Protein AF-A0A9D2PKI7-F1 (afdb_monomer_lite)

InterPro domains:
  IPR045798 TrbL/VirB6 plasmid conjugal transfer like protein, Firmicutes [PF19478] (32-155)

Structure (mmCIF, N/CA/C/O backbone):
data_AF-A0A9D2PKI7-F1
#
_entry.id   AF-A0A9D2PKI7-F1
#
loop_
_atom_site.group_PDB
_atom_site.id
_atom_site.type_symbol
_atom_site.label_atom_id
_atom_site.label_alt_id
_atom_site.label_comp_id
_atom_site.label_asym_id
_atom_site.label_entity_id
_atom_site.label_seq_id
_atom_site.pdbx_PDB_ins_code
_atom_site.Cartn_x
_atom_site.Cartn_y
_atom_site.Cartn_z
_atom_site.occupancy
_atom_site.B_iso_or_equiv
_atom_site.auth_seq_id
_atom_site.auth_comp_id
_atom_site.auth_asym_id
_atom_site.auth_atom_id
_atom_site.pdbx_PDB_model_num
ATOM 1 N N . MET A 1 1 ? -26.774 -20.409 62.326 1.00 63.34 1 MET A N 1
ATOM 2 C CA . MET A 1 1 ? -26.567 -18.955 62.534 1.00 63.34 1 MET A CA 1
ATOM 3 C C . MET A 1 1 ? -25.208 -18.517 62.005 1.00 63.34 1 MET A C 1
ATOM 5 O O . MET A 1 1 ? -25.179 -17.565 61.249 1.00 63.34 1 MET A O 1
ATOM 9 N N . PHE A 1 2 ? -24.116 -19.221 62.333 1.00 70.31 2 PHE A N 1
ATOM 10 C CA . PHE A 1 2 ? -22.794 -18.934 61.760 1.00 70.31 2 PHE A CA 1
ATOM 11 C C . PHE A 1 2 ? -22.672 -19.287 60.264 1.00 70.31 2 PHE A C 1
ATOM 13 O O . PHE A 1 2 ? -22.111 -18.480 59.535 1.00 70.31 2 PHE A O 1
ATOM 20 N N . ASP A 1 3 ? -23.279 -20.382 59.782 1.00 76.75 3 ASP A N 1
ATOM 21 C CA . ASP A 1 3 ? -23.255 -20.729 58.342 1.00 76.75 3 ASP A CA 1
ATOM 22 C C . ASP A 1 3 ? -23.875 -19.649 57.447 1.00 76.75 3 ASP A C 1
ATOM 24 O O . ASP A 1 3 ? -23.249 -19.226 56.487 1.00 76.75 3 ASP A O 1
ATOM 28 N N . GLY A 1 4 ? -25.040 -19.104 57.814 1.00 82.19 4 GLY A N 1
ATOM 29 C CA . GLY A 1 4 ? -25.669 -18.023 57.040 1.00 82.19 4 GLY A CA 1
ATOM 30 C C . GLY A 1 4 ? -24.890 -16.700 57.061 1.00 82.19 4 GLY A C 1
ATOM 31 O O . GLY A 1 4 ? -25.041 -15.889 56.155 1.00 82.19 4 GLY A O 1
ATOM 32 N N . ILE A 1 5 ? -24.040 -16.471 58.073 1.00 84.00 5 ILE A N 1
ATOM 33 C CA . ILE A 1 5 ? -23.129 -15.314 58.106 1.00 84.00 5 ILE A CA 1
ATOM 34 C C . ILE A 1 5 ? -21.928 -15.564 57.186 1.00 84.00 5 ILE A C 1
ATOM 36 O O . ILE A 1 5 ? -21.531 -14.656 56.462 1.00 84.00 5 ILE A O 1
ATOM 40 N N . PHE A 1 6 ? -21.365 -16.777 57.184 1.00 87.00 6 PHE A N 1
ATOM 41 C CA . PHE A 1 6 ? -20.284 -17.139 56.264 1.00 87.00 6 PHE A CA 1
ATOM 42 C C . PHE A 1 6 ? -20.738 -17.109 54.802 1.00 87.00 6 PHE A C 1
ATOM 44 O O . PHE A 1 6 ? -20.037 -16.542 53.974 1.00 87.00 6 PHE A O 1
ATOM 51 N N . GLU A 1 7 ? -21.931 -17.618 54.509 1.00 89.69 7 GLU A N 1
ATOM 52 C CA . GLU A 1 7 ? -22.532 -17.605 53.172 1.00 89.69 7 GLU A CA 1
ATOM 53 C C . GLU A 1 7 ? -22.820 -16.171 52.689 1.00 89.69 7 GLU A C 1
ATOM 55 O O . GLU A 1 7 ? -22.497 -15.807 51.560 1.00 89.69 7 GLU A O 1
ATOM 60 N N . ALA A 1 8 ? -23.330 -15.300 53.569 1.00 86.25 8 ALA A N 1
ATOM 61 C CA . ALA A 1 8 ? -23.533 -13.886 53.248 1.00 86.25 8 ALA A CA 1
ATOM 62 C C . ALA A 1 8 ? -22.213 -13.131 52.991 1.00 86.25 8 ALA A C 1
ATOM 64 O O . ALA A 1 8 ? -22.157 -12.279 52.105 1.00 86.25 8 ALA A O 1
ATOM 65 N N . ILE A 1 9 ? -21.151 -13.435 53.746 1.00 88.75 9 ILE A N 1
ATOM 66 C CA . ILE A 1 9 ? -19.817 -12.844 53.547 1.00 88.75 9 ILE A CA 1
ATOM 67 C C . ILE A 1 9 ? -19.164 -13.374 52.264 1.00 88.75 9 ILE A C 1
ATOM 69 O O . ILE A 1 9 ? -18.524 -12.599 51.554 1.00 88.75 9 ILE A O 1
ATOM 73 N N . GLU A 1 10 ? -19.325 -14.663 51.951 1.00 90.06 10 GLU A N 1
ATOM 74 C CA . GLU A 1 10 ? -18.837 -15.254 50.703 1.00 90.06 10 GLU A CA 1
ATOM 75 C C . GLU A 1 10 ? -19.491 -14.586 49.491 1.00 90.06 10 GLU A C 1
ATOM 77 O O . GLU A 1 10 ? -18.779 -14.117 48.603 1.00 90.06 10 GLU A O 1
ATOM 82 N N . ASN A 1 11 ? -20.821 -14.464 49.490 1.00 88.25 11 ASN A N 1
ATOM 83 C CA . ASN A 1 11 ? -21.554 -13.804 48.409 1.00 88.25 11 ASN A CA 1
ATOM 84 C C . ASN A 1 11 ? -21.151 -12.330 48.274 1.00 88.25 11 ASN A C 1
ATOM 86 O O . ASN A 1 11 ? -20.831 -11.876 47.180 1.00 88.25 11 ASN A O 1
ATOM 90 N N . TRP A 1 12 ? -21.036 -11.605 49.391 1.00 90.50 12 TRP A N 1
ATOM 91 C CA . TRP A 1 12 ? -20.572 -10.216 49.370 1.00 90.50 12 TRP A CA 1
ATOM 92 C C . TRP A 1 12 ? -19.155 -10.066 48.790 1.00 90.50 12 TRP A C 1
ATOM 94 O O . TRP A 1 12 ? -18.905 -9.158 47.996 1.00 90.50 12 TRP A O 1
ATOM 104 N N . MET A 1 13 ? -18.219 -10.953 49.151 1.00 90.19 13 MET A N 1
ATOM 105 C CA . MET A 1 13 ? -16.864 -10.930 48.585 1.00 90.19 13 MET A CA 1
ATOM 106 C C . MET A 1 13 ? -16.841 -11.308 47.102 1.00 90.19 13 MET A C 1
ATOM 108 O O . MET A 1 13 ? -16.076 -10.706 46.347 1.00 90.19 13 MET A O 1
ATOM 112 N N . ARG A 1 14 ? -17.666 -12.270 46.670 1.00 89.06 14 ARG A N 1
ATOM 113 C CA . ARG A 1 14 ? -17.808 -12.638 45.253 1.00 89.06 14 ARG A CA 1
ATOM 114 C C . ARG A 1 14 ? -18.330 -11.468 44.430 1.00 89.06 14 ARG A C 1
ATOM 116 O O . ARG A 1 14 ? -17.712 -11.147 43.418 1.00 89.06 14 ARG A O 1
ATOM 123 N N . ASP A 1 15 ? -19.370 -10.783 44.892 1.00 88.62 15 ASP A N 1
ATOM 124 C CA . ASP A 1 15 ? -19.943 -9.623 44.201 1.00 88.62 15 ASP A CA 1
ATOM 125 C C . ASP A 1 15 ? -18.949 -8.461 44.121 1.00 88.62 15 ASP A C 1
ATOM 127 O O . ASP A 1 15 ? -18.794 -7.831 43.074 1.00 88.62 15 ASP A O 1
ATOM 131 N N . LEU A 1 16 ? -18.217 -8.199 45.211 1.00 90.38 16 LEU A N 1
ATOM 132 C CA . LEU A 1 16 ? -17.194 -7.156 45.253 1.00 90.38 16 LEU A CA 1
ATOM 133 C C . LEU A 1 16 ? -16.058 -7.443 44.257 1.00 90.38 16 LEU A C 1
ATOM 135 O O . LEU A 1 16 ? -15.679 -6.568 43.477 1.00 90.38 16 LEU A O 1
ATOM 139 N N . LEU A 1 17 ? -15.501 -8.657 44.284 1.00 90.25 17 LEU A N 1
ATOM 140 C CA . LEU A 1 17 ? -14.395 -9.048 43.406 1.00 90.25 17 LEU A CA 1
ATOM 141 C C . LEU A 1 17 ? -14.843 -9.107 41.944 1.00 90.25 17 LEU A C 1
ATOM 143 O O . LEU A 1 17 ? -14.131 -8.602 41.078 1.00 90.25 17 LEU A O 1
ATOM 147 N N . THR A 1 18 ? -16.035 -9.639 41.677 1.00 86.25 18 THR A N 1
ATOM 148 C CA . THR A 1 18 ? -16.631 -9.684 40.336 1.00 86.25 18 THR A CA 1
ATOM 149 C C . THR A 1 18 ? -16.880 -8.279 39.808 1.00 86.25 18 THR A C 1
ATOM 151 O O . THR A 1 18 ? -16.433 -7.951 38.714 1.00 86.25 18 THR A O 1
ATOM 154 N N . GLY A 1 19 ? -17.481 -7.395 40.607 1.00 87.44 19 GLY A N 1
ATOM 155 C CA . GLY A 1 19 ? -17.698 -5.999 40.229 1.00 87.44 19 GLY A CA 1
ATOM 156 C C . GLY A 1 19 ? -16.395 -5.255 39.923 1.00 87.44 19 GLY A C 1
ATOM 157 O O . GLY A 1 19 ? -16.311 -4.539 38.921 1.00 87.44 19 GLY A O 1
ATOM 158 N N . MET A 1 20 ? -15.349 -5.457 40.735 1.00 87.44 20 MET A N 1
ATOM 159 C CA . MET A 1 20 ? -14.033 -4.853 40.496 1.00 87.44 20 MET A CA 1
ATOM 160 C C . MET A 1 20 ? -13.360 -5.394 39.228 1.00 87.44 20 MET A C 1
ATOM 162 O O . MET A 1 20 ? -12.843 -4.605 38.435 1.00 87.44 20 MET A O 1
ATOM 166 N N . VAL A 1 21 ? -13.374 -6.714 39.015 1.00 85.50 21 VAL A N 1
ATOM 167 C CA . VAL A 1 21 ? -12.771 -7.355 37.836 1.00 85.50 21 VAL A CA 1
ATOM 168 C C . VAL A 1 21 ? -13.514 -6.951 36.564 1.00 85.50 21 VAL A C 1
ATOM 170 O O . VAL A 1 21 ? -12.882 -6.490 35.615 1.00 85.50 21 VAL A O 1
ATOM 173 N N . THR A 1 22 ? -14.845 -7.023 36.559 1.00 84.62 22 THR A N 1
ATOM 174 C CA . THR A 1 22 ? -15.678 -6.641 35.412 1.00 84.62 22 THR A CA 1
ATOM 175 C C . THR A 1 22 ? -15.499 -5.170 35.059 1.00 84.62 22 THR A C 1
ATOM 177 O O . THR A 1 22 ? -15.316 -4.841 33.888 1.00 84.62 22 THR A O 1
ATOM 180 N N . SER A 1 23 ? -15.482 -4.271 36.049 1.00 86.94 23 SER A N 1
ATOM 181 C CA . SER A 1 23 ? -15.256 -2.840 35.811 1.00 86.94 23 SER A CA 1
ATOM 182 C C . SER A 1 23 ? -13.871 -2.568 35.214 1.00 86.94 23 SER A C 1
ATOM 184 O O . SER A 1 23 ? -13.750 -1.818 34.240 1.00 86.94 23 SER A O 1
ATOM 186 N N . ASN A 1 24 ? -12.827 -3.208 35.750 1.00 87.00 24 ASN A N 1
ATOM 187 C CA . ASN A 1 24 ? -11.464 -3.031 35.262 1.00 87.00 24 ASN A CA 1
ATOM 188 C C . ASN A 1 24 ? -11.299 -3.568 33.831 1.00 87.00 24 ASN A C 1
ATOM 190 O O . ASN A 1 24 ? -10.824 -2.839 32.959 1.00 87.00 24 ASN A O 1
ATOM 194 N N . LEU A 1 25 ? -11.773 -4.791 33.568 1.00 85.94 25 LEU A N 1
ATOM 195 C CA . LEU A 1 25 ? -11.721 -5.413 32.244 1.00 85.94 25 LEU A CA 1
ATOM 196 C C . LEU A 1 25 ? -12.533 -4.622 31.218 1.00 85.94 25 LEU A C 1
ATOM 198 O O . LEU A 1 25 ? -12.017 -4.330 30.145 1.00 85.94 25 LEU A O 1
ATOM 202 N N . THR A 1 26 ? -13.752 -4.197 31.558 1.00 83.62 26 THR A N 1
ATOM 203 C CA . THR A 1 26 ? -14.585 -3.378 30.662 1.00 83.62 26 THR A CA 1
ATOM 204 C C . THR A 1 26 ? -13.869 -2.086 30.282 1.00 83.62 26 THR A C 1
ATOM 206 O O . THR A 1 26 ? -13.807 -1.733 29.105 1.00 83.62 26 THR A O 1
ATOM 209 N N . THR A 1 27 ? -13.266 -1.406 31.261 1.00 86.75 27 THR A N 1
ATOM 210 C CA . THR A 1 27 ? -12.535 -0.155 31.019 1.00 86.75 27 THR A CA 1
ATOM 211 C C . THR A 1 27 ? -11.306 -0.385 30.139 1.00 86.75 27 THR A C 1
ATOM 213 O O . THR A 1 27 ? -11.095 0.358 29.183 1.00 86.75 27 THR A O 1
ATOM 216 N N . MET A 1 28 ? -10.514 -1.429 30.413 1.00 87.00 28 MET A N 1
ATOM 217 C CA . MET A 1 28 ? -9.326 -1.755 29.617 1.00 87.00 28 MET A CA 1
ATOM 218 C C . MET A 1 28 ? -9.677 -2.128 28.177 1.00 87.00 28 MET A C 1
ATOM 220 O O . MET A 1 28 ? -9.063 -1.613 27.249 1.00 87.00 28 MET A O 1
ATOM 224 N N . PHE A 1 29 ? -10.662 -3.001 27.974 1.00 84.19 29 PHE A N 1
ATOM 225 C CA . PHE A 1 29 ? -11.083 -3.404 26.633 1.00 84.19 29 PHE A CA 1
ATOM 226 C C . PHE A 1 29 ? -11.719 -2.249 25.859 1.00 84.19 29 PHE A C 1
ATOM 228 O O . PHE A 1 29 ? -11.475 -2.142 24.663 1.00 84.19 29 PHE A O 1
ATOM 235 N N . THR A 1 30 ? -12.466 -1.357 26.518 1.00 84.81 30 THR A N 1
ATOM 236 C CA . THR A 1 30 ? -13.001 -0.151 25.866 1.00 84.81 30 THR A CA 1
ATOM 237 C C . THR A 1 30 ? -11.865 0.768 25.407 1.00 84.81 30 THR A C 1
ATOM 239 O O . THR A 1 30 ? -11.819 1.133 24.237 1.00 84.81 30 THR A O 1
ATOM 242 N N . ASP A 1 31 ? -10.889 1.066 26.275 1.00 87.75 31 ASP A N 1
ATOM 243 C CA . ASP A 1 31 ? -9.721 1.893 25.918 1.00 87.75 31 ASP A CA 1
ATOM 244 C C . ASP A 1 31 ? -8.872 1.254 24.804 1.00 87.75 31 ASP A C 1
ATOM 246 O O . ASP A 1 31 ? -8.435 1.932 23.871 1.00 87.75 31 ASP A O 1
ATOM 250 N N . VAL A 1 32 ? -8.659 -0.065 24.855 1.00 85.69 32 VAL A N 1
ATOM 251 C CA . VAL A 1 32 ? -7.954 -0.804 23.797 1.00 85.69 32 VAL A CA 1
ATOM 252 C C . VAL A 1 32 ? -8.737 -0.762 22.487 1.00 85.69 32 VAL A C 1
ATOM 254 O O . VAL A 1 32 ? -8.125 -0.555 21.438 1.00 85.69 32 VAL A O 1
ATOM 257 N N . ASN A 1 33 ? -10.061 -0.922 22.520 1.00 84.31 33 ASN A N 1
ATOM 258 C CA . ASN A 1 33 ? -10.905 -0.870 21.331 1.00 84.31 33 ASN A CA 1
ATOM 259 C C . ASN A 1 33 ? -10.881 0.525 20.693 1.00 84.31 33 ASN A C 1
ATOM 261 O O . ASN A 1 33 ? -10.646 0.643 19.492 1.00 84.31 33 ASN A O 1
ATOM 265 N N . ASP A 1 34 ? -11.002 1.580 21.499 1.00 86.25 34 ASP A N 1
ATOM 266 C CA . ASP A 1 34 ? -10.944 2.967 21.033 1.00 86.25 34 ASP A CA 1
ATOM 267 C C . ASP A 1 34 ? -9.586 3.292 20.402 1.00 86.25 34 ASP A C 1
ATOM 269 O O . ASP A 1 34 ? -9.512 3.833 19.294 1.00 86.25 34 ASP A O 1
ATOM 273 N N . LYS A 1 35 ? -8.487 2.912 21.067 1.00 88.81 35 LYS A N 1
ATOM 274 C CA . LYS A 1 35 ? -7.131 3.089 20.526 1.00 88.81 35 LYS A CA 1
ATOM 275 C C . LYS A 1 35 ? -6.919 2.280 19.254 1.00 88.81 35 LYS A C 1
ATOM 277 O O . LYS A 1 35 ? -6.332 2.792 18.304 1.00 88.81 35 LYS A O 1
ATOM 282 N N . THR A 1 36 ? -7.412 1.046 19.201 1.00 87.00 36 THR A N 1
ATOM 283 C CA . THR A 1 36 ? -7.305 0.194 18.010 1.00 87.00 36 THR A CA 1
ATOM 284 C C . THR A 1 36 ? -8.115 0.774 16.850 1.00 87.00 36 THR A C 1
ATOM 286 O O . THR A 1 36 ? -7.614 0.810 15.729 1.00 87.00 36 THR A O 1
ATOM 289 N N . GLY A 1 37 ? -9.306 1.324 17.104 1.00 85.25 37 GLY A N 1
ATOM 290 C CA . GLY A 1 37 ? -10.104 2.041 16.106 1.00 85.25 37 GLY A CA 1
ATOM 291 C C . GLY A 1 37 ? -9.402 3.296 15.577 1.00 85.25 37 GLY A C 1
ATOM 292 O O . GLY A 1 37 ? -9.368 3.532 14.368 1.00 85.25 37 GLY A O 1
ATOM 293 N N . GLN A 1 38 ? -8.758 4.071 16.454 1.00 87.38 38 GLN A N 1
ATOM 294 C CA . GLN A 1 38 ? -7.942 5.220 16.043 1.00 87.38 38 GLN A CA 1
ATOM 295 C C . GLN A 1 38 ? -6.731 4.800 15.199 1.00 87.38 38 GLN A C 1
ATOM 297 O O . GLN A 1 38 ? -6.449 5.430 14.181 1.00 87.38 38 GLN A O 1
ATOM 302 N N . ILE A 1 39 ? -6.033 3.726 15.582 1.00 84.81 39 ILE A N 1
ATOM 303 C CA . ILE A 1 39 ? -4.903 3.184 14.816 1.00 84.81 39 ILE A CA 1
ATOM 304 C C . ILE A 1 39 ? -5.379 2.672 13.455 1.00 84.81 39 ILE A C 1
ATOM 306 O O . ILE A 1 39 ? -4.757 2.993 12.447 1.00 84.81 39 ILE A O 1
ATOM 310 N N . ALA A 1 40 ? -6.494 1.941 13.392 1.00 84.75 40 ALA A N 1
ATOM 311 C CA . ALA A 1 40 ? -7.082 1.486 12.134 1.00 84.75 40 ALA A CA 1
ATOM 312 C C . ALA A 1 40 ? -7.421 2.672 11.213 1.00 84.75 40 ALA A C 1
ATOM 314 O O . ALA A 1 40 ? -7.121 2.629 10.023 1.00 84.75 40 ALA A O 1
ATOM 315 N N . SER A 1 41 ? -7.947 3.767 11.772 1.00 84.56 41 SER A N 1
ATOM 316 C CA . SER A 1 41 ? -8.202 5.009 11.033 1.00 84.56 41 SER A CA 1
ATOM 317 C C . SER A 1 41 ? -6.919 5.661 10.505 1.00 84.56 41 SER A C 1
ATOM 319 O O . SER A 1 41 ? -6.889 6.112 9.364 1.00 84.56 41 SER A O 1
ATOM 321 N N . GLN A 1 42 ? -5.836 5.682 11.289 1.00 85.31 42 GLN A N 1
ATOM 322 C CA . GLN A 1 42 ? -4.552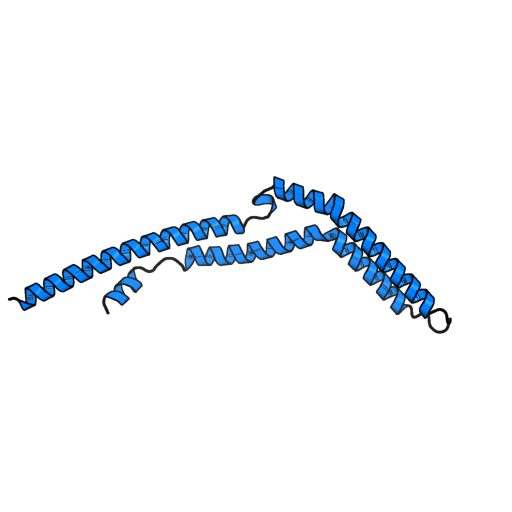 6.252 10.860 1.00 85.31 42 GLN A CA 1
ATOM 323 C C . GLN A 1 42 ? -3.833 5.382 9.818 1.00 85.31 42 GLN A C 1
ATOM 325 O O . GLN A 1 42 ? -3.323 5.904 8.830 1.00 85.31 42 GLN A O 1
ATOM 330 N N . VAL A 1 43 ? -3.798 4.063 10.019 1.00 85.75 43 VAL A N 1
ATOM 331 C CA . VAL A 1 43 ? -3.144 3.097 9.116 1.00 85.75 43 VAL A CA 1
ATOM 332 C C . VAL A 1 43 ? -3.958 2.892 7.833 1.00 85.75 43 VAL A C 1
ATOM 334 O O . VAL A 1 43 ? -3.395 2.569 6.791 1.00 85.75 43 VAL A O 1
ATOM 337 N N . GLY A 1 44 ? -5.270 3.132 7.879 1.00 83.88 44 GLY A N 1
ATOM 338 C CA . GLY A 1 44 ? -6.158 3.106 6.718 1.00 83.88 44 GLY A CA 1
ATOM 339 C C . GLY A 1 44 ? -6.034 4.325 5.799 1.00 83.88 44 GLY A C 1
ATOM 340 O O . GLY A 1 44 ? -6.722 4.378 4.783 1.00 83.88 44 GLY A O 1
ATOM 341 N N . GLN A 1 45 ? -5.187 5.312 6.107 1.00 87.50 45 GLN A N 1
ATOM 342 C CA . GLN A 1 45 ? -4.952 6.467 5.235 1.00 87.50 45 GLN A CA 1
ATOM 343 C C . GLN A 1 45 ? -3.942 6.148 4.130 1.00 87.50 45 GLN A C 1
ATOM 345 O O . GLN A 1 45 ? -3.034 5.335 4.298 1.00 87.50 45 GLN A O 1
ATOM 350 N N . THR A 1 46 ? -4.066 6.829 2.987 1.00 89.00 46 THR A N 1
ATOM 351 C CA . THR A 1 46 ? -3.041 6.746 1.941 1.00 89.00 46 THR A CA 1
ATOM 352 C C . THR A 1 46 ? -1.758 7.412 2.446 1.00 89.00 46 THR A C 1
ATOM 354 O O . THR A 1 46 ? -1.835 8.341 3.254 1.00 89.00 46 THR A O 1
ATOM 357 N N . PRO A 1 47 ? -0.571 7.041 1.937 1.00 84.56 47 PRO A N 1
ATOM 358 C CA . PRO A 1 47 ? 0.681 7.724 2.276 1.00 84.56 47 PRO A CA 1
ATOM 359 C C . PRO A 1 47 ? 0.622 9.255 2.134 1.00 84.56 47 PRO A C 1
ATOM 361 O O . PRO A 1 47 ? 1.185 9.977 2.956 1.00 84.56 47 PRO A O 1
ATOM 364 N N . GLN A 1 48 ? -0.100 9.758 1.124 1.00 88.75 48 GLN A N 1
ATOM 365 C CA . GLN A 1 48 ? -0.334 11.191 0.932 1.00 88.75 48 GLN A CA 1
ATOM 366 C C . GLN A 1 48 ? -1.269 11.783 1.999 1.00 88.75 48 GLN A C 1
ATOM 368 O O . GLN A 1 48 ? -1.026 12.898 2.458 1.00 88.75 48 GLN A O 1
ATOM 373 N N . GLY A 1 49 ? -2.320 11.053 2.389 1.00 86.69 49 GLY A N 1
ATOM 374 C CA . GLY A 1 49 ? -3.248 11.460 3.447 1.00 86.69 49 GLY A CA 1
ATOM 375 C C . GLY A 1 49 ? -2.604 11.467 4.835 1.00 86.69 49 GLY A C 1
ATOM 376 O O . GLY A 1 49 ? -2.864 12.377 5.615 1.00 86.69 49 GLY A O 1
ATOM 377 N N . TRP A 1 50 ? -1.710 10.511 5.101 1.00 88.69 50 TRP A N 1
ATOM 378 C CA . TRP A 1 50 ? -0.971 10.405 6.358 1.00 88.69 50 TRP A CA 1
ATOM 379 C C . TRP A 1 50 ? 0.073 11.519 6.515 1.00 88.69 50 TRP A C 1
ATOM 381 O O . TRP A 1 50 ? 0.134 12.182 7.551 1.00 88.69 50 TRP A O 1
ATOM 391 N N . ASN A 1 51 ? 0.905 11.753 5.489 1.00 90.62 51 ASN A N 1
ATOM 392 C CA . ASN A 1 51 ? 1.869 12.854 5.497 1.00 90.62 51 ASN A CA 1
ATOM 393 C C . ASN A 1 51 ? 2.269 13.292 4.079 1.00 90.62 51 ASN A C 1
ATOM 395 O O . ASN A 1 51 ? 3.179 12.732 3.461 1.00 90.62 51 ASN A O 1
ATOM 399 N N . GLY A 1 52 ? 1.645 14.366 3.592 1.00 91.94 52 GLY A N 1
ATOM 400 C CA . GLY A 1 52 ? 1.910 14.906 2.256 1.00 91.94 52 GLY A CA 1
ATOM 401 C C . GLY A 1 52 ? 3.353 15.380 2.030 1.00 91.94 52 GLY A C 1
ATOM 402 O O . GLY A 1 52 ? 3.865 15.262 0.915 1.00 91.94 52 GLY A O 1
ATOM 403 N N . SER A 1 53 ? 4.040 15.868 3.067 1.00 93.38 53 SER A N 1
ATOM 404 C CA . SER A 1 53 ? 5.425 16.352 2.960 1.00 93.38 53 SER A CA 1
ATOM 405 C C . SER A 1 53 ? 6.416 15.204 2.775 1.00 93.38 53 SER 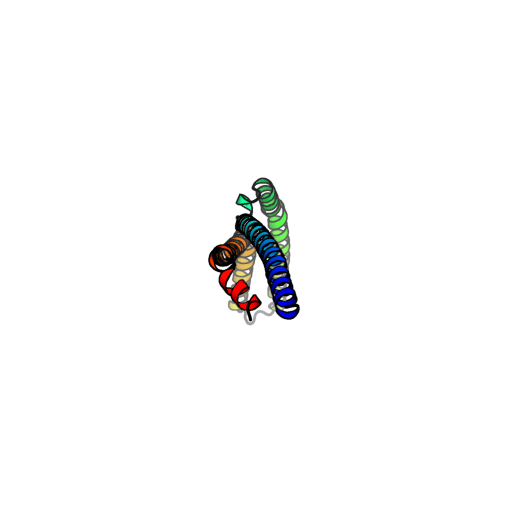A C 1
ATOM 407 O O . SER A 1 53 ? 7.264 15.253 1.884 1.00 93.38 53 SER A O 1
ATOM 409 N N . ILE A 1 54 ? 6.287 14.145 3.577 1.00 90.94 54 ILE A N 1
ATOM 410 C CA . ILE A 1 54 ? 7.108 12.934 3.450 1.00 90.94 54 ILE A CA 1
ATOM 411 C C . ILE A 1 54 ? 6.790 12.211 2.143 1.00 90.94 54 ILE A C 1
ATOM 413 O O . ILE A 1 54 ? 7.706 11.795 1.436 1.00 90.94 54 ILE A O 1
ATOM 417 N N . PHE A 1 55 ? 5.512 12.127 1.774 1.00 93.31 55 PHE A N 1
ATOM 418 C CA . PHE A 1 55 ? 5.099 11.568 0.493 1.00 93.31 55 PHE A CA 1
ATOM 419 C C . PHE A 1 55 ? 5.761 12.291 -0.684 1.00 93.31 55 PHE A C 1
ATOM 421 O O . PHE A 1 55 ? 6.380 11.656 -1.536 1.00 93.31 55 PHE A O 1
ATOM 428 N N . SER A 1 56 ? 5.702 13.624 -0.690 1.00 93.19 56 SER A N 1
ATOM 429 C CA . SER A 1 56 ? 6.321 14.443 -1.735 1.00 93.19 56 SER A CA 1
ATOM 430 C C . SER A 1 56 ? 7.841 14.278 -1.758 1.00 93.19 56 SER A C 1
ATOM 432 O O . SER A 1 56 ? 8.434 14.229 -2.833 1.00 93.19 56 SER A O 1
ATOM 434 N N . LEU A 1 57 ? 8.494 14.155 -0.597 1.00 94.56 57 LEU A N 1
ATOM 435 C CA . LEU A 1 57 ? 9.928 13.868 -0.521 1.00 94.56 57 LEU A CA 1
ATOM 436 C C . LEU A 1 57 ? 10.263 12.525 -1.187 1.00 94.56 57 LEU A C 1
ATOM 438 O O . LEU A 1 57 ? 11.147 12.467 -2.041 1.00 94.56 57 LEU A O 1
ATOM 442 N N . ILE A 1 58 ? 9.540 11.460 -0.834 1.00 92.56 58 ILE A N 1
ATOM 443 C CA . ILE A 1 58 ? 9.751 10.115 -1.388 1.00 92.56 58 ILE A CA 1
ATOM 444 C C . ILE A 1 58 ? 9.475 10.103 -2.893 1.00 92.56 58 ILE A C 1
ATOM 446 O O . ILE A 1 58 ? 10.267 9.551 -3.656 1.00 92.56 58 ILE A O 1
ATOM 450 N N . GLN A 1 59 ? 8.393 10.743 -3.339 1.00 92.81 59 GLN A N 1
ATOM 451 C CA . GLN A 1 59 ? 8.052 10.839 -4.756 1.00 92.81 59 GLN A CA 1
ATOM 452 C C . GLN A 1 59 ? 9.141 11.573 -5.546 1.00 92.81 59 GLN A C 1
ATOM 454 O O . GLN A 1 59 ? 9.562 11.109 -6.606 1.00 92.81 59 GLN A O 1
ATOM 459 N N . ASN A 1 60 ? 9.650 12.687 -5.015 1.00 93.38 60 ASN A N 1
ATOM 460 C CA . ASN A 1 60 ? 10.728 13.439 -5.651 1.00 93.38 60 ASN A CA 1
ATOM 461 C C . ASN A 1 60 ? 12.025 12.632 -5.733 1.00 93.38 60 ASN A C 1
ATOM 463 O O . ASN A 1 60 ? 12.664 12.628 -6.786 1.00 93.38 60 ASN A O 1
ATOM 467 N N . LEU A 1 61 ? 12.401 11.917 -4.669 1.00 94.00 61 LEU A N 1
ATOM 468 C CA . LEU A 1 61 ? 13.558 11.018 -4.682 1.00 94.00 61 LEU A CA 1
ATOM 469 C C . LEU A 1 61 ? 13.380 9.881 -5.694 1.00 94.00 61 LEU A C 1
ATOM 471 O O . LEU A 1 61 ? 14.304 9.577 -6.451 1.00 94.00 61 LEU A O 1
ATOM 475 N N . SER A 1 62 ? 12.187 9.284 -5.747 1.00 93.06 62 SER A N 1
ATOM 476 C CA . SER A 1 62 ? 11.858 8.233 -6.709 1.00 93.06 62 SER A CA 1
ATOM 477 C C . SER A 1 62 ? 12.037 8.729 -8.148 1.00 93.06 62 SER A C 1
ATOM 479 O O . SER A 1 62 ? 12.793 8.133 -8.916 1.00 93.06 62 SER A O 1
ATOM 481 N N . ASN A 1 63 ? 11.440 9.875 -8.481 1.00 92.00 63 ASN A N 1
ATOM 482 C CA . ASN A 1 63 ? 11.466 10.430 -9.834 1.00 92.00 63 ASN A CA 1
ATOM 483 C C . ASN A 1 63 ? 12.835 10.984 -10.242 1.00 92.00 63 ASN A C 1
ATOM 485 O O . ASN A 1 63 ? 13.240 10.836 -11.392 1.00 92.00 63 ASN A O 1
ATOM 489 N N . SER A 1 64 ? 13.546 11.625 -9.315 1.00 92.94 64 SER A N 1
ATOM 490 C CA . SER A 1 64 ? 14.764 12.379 -9.641 1.00 92.94 64 SER A CA 1
ATOM 491 C C . SER A 1 64 ? 16.040 11.554 -9.510 1.00 92.94 64 SER A C 1
ATOM 493 O O . SER A 1 64 ? 17.050 11.903 -10.113 1.00 92.94 64 SER A O 1
ATOM 495 N N . VAL A 1 65 ? 16.022 10.481 -8.714 1.00 92.75 65 VAL A N 1
ATOM 496 C CA . VAL A 1 65 ? 17.224 9.691 -8.408 1.00 92.75 65 VAL A CA 1
ATOM 497 C C . VAL A 1 65 ? 17.028 8.226 -8.769 1.00 92.75 65 VAL A C 1
ATOM 499 O O . VAL A 1 65 ? 17.818 7.671 -9.531 1.00 92.75 65 VAL A O 1
ATOM 502 N N . ILE A 1 66 ? 15.965 7.594 -8.268 1.00 91.75 66 ILE A N 1
ATOM 503 C CA . ILE A 1 66 ? 15.790 6.142 -8.406 1.00 91.75 66 ILE A CA 1
ATOM 504 C C . ILE A 1 66 ? 15.495 5.739 -9.854 1.00 91.75 66 ILE A C 1
ATOM 506 O O . ILE A 1 66 ? 16.164 4.848 -10.378 1.00 91.75 66 ILE A O 1
ATOM 510 N N . ILE A 1 67 ? 14.547 6.406 -10.522 1.00 93.62 67 ILE A N 1
ATOM 511 C CA . ILE A 1 67 ? 14.197 6.106 -11.920 1.00 93.62 67 ILE A CA 1
ATOM 512 C C . ILE A 1 67 ? 15.407 6.293 -12.860 1.00 93.62 67 ILE A C 1
ATOM 514 O O . ILE A 1 67 ? 15.696 5.367 -13.622 1.00 93.62 67 ILE A O 1
ATOM 518 N N . PRO A 1 68 ? 16.169 7.407 -12.805 1.00 93.31 68 PRO A N 1
ATOM 519 C CA . PRO A 1 68 ? 17.367 7.570 -13.632 1.00 93.31 68 PRO A CA 1
ATOM 520 C C . PRO A 1 68 ? 18.435 6.495 -13.403 1.00 93.31 68 PRO A C 1
ATOM 522 O O . PRO A 1 68 ? 18.979 5.957 -14.368 1.00 93.31 68 PRO A O 1
ATOM 525 N N . ILE A 1 69 ? 18.719 6.137 -12.146 1.00 93.69 69 ILE A N 1
ATOM 526 C CA . ILE A 1 69 ? 19.705 5.093 -11.828 1.00 93.69 69 ILE A CA 1
ATOM 527 C C . ILE A 1 69 ? 19.249 3.735 -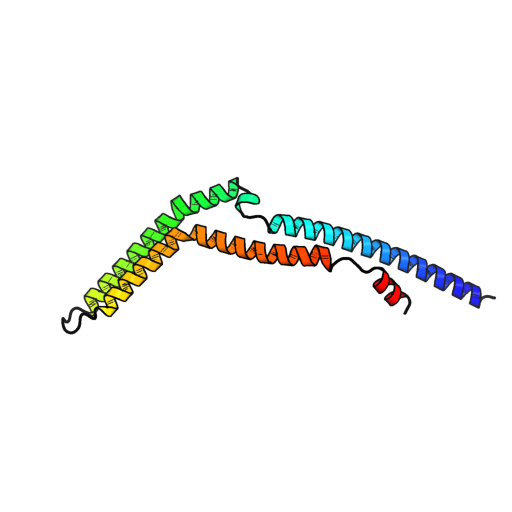12.370 1.00 93.69 69 ILE A C 1
ATOM 529 O O . ILE A 1 69 ? 20.032 3.035 -13.015 1.00 93.69 69 ILE A O 1
ATOM 533 N N . ALA A 1 70 ? 17.979 3.381 -12.169 1.00 93.12 70 ALA A N 1
ATOM 534 C CA . ALA A 1 70 ? 17.411 2.151 -12.706 1.00 93.12 70 ALA A CA 1
ATOM 535 C C . ALA A 1 70 ? 17.464 2.124 -14.244 1.00 93.12 70 ALA A C 1
ATOM 537 O O . ALA A 1 70 ? 17.841 1.107 -14.824 1.00 93.12 70 ALA A O 1
ATOM 538 N N . GLY A 1 71 ? 17.176 3.250 -14.906 1.00 93.00 71 GLY A N 1
ATOM 539 C CA . GLY A 1 71 ? 17.291 3.390 -16.359 1.00 93.00 71 GLY A CA 1
ATOM 540 C C . GLY A 1 71 ? 18.712 3.147 -16.879 1.00 93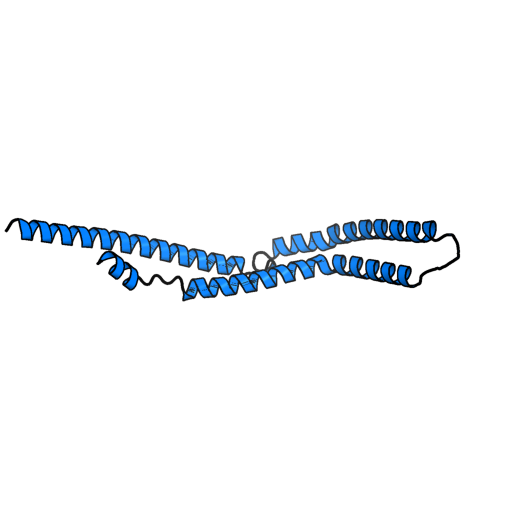.00 71 GLY A C 1
ATOM 541 O O . GLY A 1 71 ? 18.890 2.445 -17.879 1.00 93.00 71 GLY A O 1
ATOM 542 N N . MET A 1 72 ? 19.734 3.651 -16.178 1.00 93.62 72 MET A N 1
ATOM 543 C CA . MET A 1 72 ? 21.135 3.381 -16.525 1.00 93.62 72 MET A CA 1
ATOM 544 C C . MET A 1 72 ? 21.465 1.891 -16.410 1.00 93.62 72 MET A C 1
ATOM 546 O O . MET A 1 72 ? 21.987 1.306 -17.357 1.00 93.62 72 MET A O 1
ATOM 550 N N . ILE A 1 73 ? 21.118 1.258 -15.286 1.00 93.69 73 ILE A N 1
ATOM 551 C CA . ILE A 1 73 ? 21.385 -0.171 -15.054 1.00 93.69 73 ILE A CA 1
ATOM 552 C C . ILE A 1 73 ? 20.689 -1.032 -16.112 1.00 93.69 73 ILE A C 1
ATOM 554 O O . ILE A 1 73 ? 21.311 -1.919 -16.695 1.00 93.69 73 ILE A O 1
ATOM 558 N N . ILE A 1 74 ? 19.420 -0.743 -16.405 1.00 94.38 74 ILE A N 1
ATOM 559 C CA . ILE A 1 74 ? 18.642 -1.442 -17.432 1.00 94.38 74 ILE A CA 1
ATOM 560 C C . ILE A 1 74 ? 19.319 -1.326 -18.796 1.00 94.38 74 ILE A C 1
ATOM 562 O O . ILE A 1 74 ? 19.479 -2.331 -19.483 1.00 94.38 74 ILE A O 1
ATOM 566 N N . THR A 1 75 ? 19.788 -0.132 -19.159 1.00 92.38 75 THR A N 1
ATOM 567 C CA . THR A 1 75 ? 20.514 0.081 -20.417 1.00 92.38 75 THR A CA 1
ATOM 568 C C . THR A 1 75 ? 21.768 -0.795 -20.493 1.00 92.38 75 THR A C 1
ATOM 570 O O . THR A 1 75 ? 21.991 -1.451 -21.508 1.00 92.38 75 THR A O 1
ATOM 573 N N . PHE A 1 76 ? 22.557 -0.879 -19.416 1.00 93.44 76 PHE A N 1
ATOM 574 C CA . PHE A 1 76 ? 23.734 -1.755 -19.366 1.00 93.44 76 PHE A CA 1
ATOM 575 C C . PHE A 1 76 ? 23.379 -3.235 -19.543 1.00 93.44 76 PHE A C 1
ATOM 577 O O . PHE A 1 76 ? 24.015 -3.925 -20.342 1.00 93.44 76 PHE A O 1
ATOM 584 N N . VAL A 1 77 ? 22.356 -3.719 -18.833 1.00 92.25 77 VAL A N 1
ATOM 585 C CA . VAL A 1 77 ? 21.915 -5.122 -18.907 1.00 92.25 77 VAL A CA 1
ATOM 586 C C . VAL A 1 77 ? 21.419 -5.471 -20.312 1.00 92.25 77 VAL A C 1
ATOM 588 O O . VAL A 1 77 ? 21.784 -6.513 -20.852 1.00 92.25 77 VAL A O 1
ATOM 591 N N . LEU A 1 78 ? 20.635 -4.586 -20.929 1.00 92.06 78 LEU A N 1
ATOM 592 C CA . LEU A 1 78 ? 20.072 -4.801 -22.263 1.00 92.06 78 LEU A CA 1
ATOM 593 C C . LEU A 1 78 ? 21.151 -4.777 -23.352 1.00 92.06 78 LEU A C 1
ATOM 595 O O . LEU A 1 78 ? 21.157 -5.641 -24.225 1.00 92.06 78 LEU A O 1
ATOM 599 N N . CYS A 1 79 ? 22.119 -3.859 -23.265 1.00 91.56 79 CYS A N 1
ATOM 600 C CA . CYS A 1 79 ? 23.267 -3.835 -24.174 1.00 91.56 79 CYS A CA 1
ATOM 601 C C . CYS A 1 79 ? 24.126 -5.104 -24.057 1.00 91.56 79 CYS A C 1
ATOM 603 O O . CYS A 1 79 ? 24.545 -5.654 -25.075 1.00 91.56 79 CYS A O 1
ATOM 605 N N . TYR A 1 80 ? 24.366 -5.592 -22.836 1.00 91.19 80 TYR A N 1
ATOM 606 C CA . TYR A 1 80 ? 25.090 -6.847 -22.618 1.00 91.19 80 TYR A CA 1
ATOM 607 C C . TYR A 1 80 ? 24.362 -8.048 -23.241 1.00 91.19 80 TYR A C 1
ATOM 609 O O . TYR A 1 80 ? 24.979 -8.870 -23.924 1.00 91.19 80 TYR A O 1
ATOM 617 N N . GLU A 1 81 ? 23.046 -8.134 -23.050 1.00 86.75 81 GLU A N 1
ATOM 618 C CA . GLU A 1 81 ? 22.221 -9.210 -23.602 1.00 86.75 81 GLU A CA 1
ATOM 619 C C . GLU A 1 81 ? 22.167 -9.161 -25.136 1.00 86.75 81 GLU A C 1
ATOM 621 O O . GLU A 1 81 ? 22.290 -10.198 -25.788 1.00 86.75 81 GLU A O 1
ATOM 626 N N . LEU A 1 82 ? 22.073 -7.962 -25.723 1.00 86.69 82 LEU A N 1
ATOM 627 C CA . LEU A 1 82 ? 22.090 -7.770 -27.173 1.00 86.69 82 LEU A CA 1
ATOM 628 C C . LEU A 1 82 ? 23.426 -8.206 -27.791 1.00 86.69 82 LEU A C 1
ATOM 630 O O . LEU A 1 82 ? 23.435 -8.935 -28.781 1.00 86.69 82 LEU A O 1
ATOM 634 N N . ILE A 1 83 ? 24.556 -7.788 -27.211 1.00 87.25 83 ILE A N 1
ATOM 635 C CA . ILE A 1 83 ? 25.891 -8.156 -27.708 1.00 87.25 83 ILE A CA 1
ATOM 636 C C . ILE A 1 83 ? 26.093 -9.668 -27.623 1.00 87.25 83 ILE A C 1
ATOM 638 O O . ILE A 1 83 ? 26.558 -10.274 -28.587 1.00 87.25 83 ILE A O 1
ATOM 642 N N . THR A 1 84 ? 25.723 -10.280 -26.498 1.00 82.94 84 THR A N 1
ATOM 643 C CA . THR A 1 84 ? 25.843 -11.729 -26.295 1.00 82.94 84 THR A CA 1
ATOM 644 C C . THR A 1 84 ? 25.007 -12.492 -27.321 1.00 82.94 84 THR A C 1
ATOM 646 O O . THR A 1 84 ? 25.531 -13.361 -28.011 1.00 82.94 84 THR A O 1
ATOM 649 N N . MET A 1 85 ? 23.751 -12.087 -27.534 1.00 80.25 85 MET A N 1
ATOM 650 C CA . MET A 1 85 ? 22.873 -12.686 -28.542 1.00 80.25 85 MET A CA 1
ATOM 651 C C . MET A 1 85 ? 23.439 -12.575 -29.966 1.00 80.25 85 MET A C 1
ATOM 653 O O . MET A 1 85 ? 23.376 -13.536 -30.732 1.00 80.25 85 MET A O 1
ATOM 657 N N . LEU A 1 86 ? 24.000 -11.416 -30.325 1.00 76.69 86 LEU A N 1
ATOM 658 C CA . LEU A 1 86 ? 24.608 -11.187 -31.638 1.00 76.69 86 LEU A CA 1
ATOM 659 C C . LEU A 1 86 ? 25.927 -11.953 -31.819 1.00 76.69 86 LEU A C 1
ATOM 661 O O . LEU A 1 86 ? 26.221 -12.409 -32.921 1.00 76.69 86 LEU A O 1
ATOM 665 N N . THR A 1 87 ? 26.712 -12.109 -30.752 1.00 77.12 87 THR A N 1
ATOM 666 C CA . THR A 1 87 ? 28.026 -12.770 -30.790 1.00 77.12 87 THR A CA 1
ATOM 667 C C . THR A 1 87 ? 27.888 -14.292 -30.795 1.00 77.12 87 THR A C 1
ATOM 669 O O . THR A 1 87 ? 28.563 -14.960 -31.573 1.00 77.12 87 THR A O 1
ATOM 672 N N . GLU A 1 88 ? 26.976 -14.852 -29.996 1.00 70.38 88 GLU A N 1
ATOM 673 C CA . GLU A 1 88 ? 26.721 -16.298 -29.936 1.00 70.38 88 GLU A CA 1
ATOM 674 C C . GLU A 1 88 ? 26.017 -16.829 -31.194 1.00 70.38 88 GLU A C 1
ATOM 676 O O . GLU A 1 88 ? 26.268 -17.959 -31.612 1.00 70.38 88 GLU A O 1
ATOM 681 N N . LYS A 1 89 ? 25.174 -16.017 -31.852 1.00 61.44 89 LYS A N 1
ATOM 682 C CA . LYS A 1 89 ? 24.513 -16.383 -33.120 1.00 61.44 89 LYS A CA 1
ATOM 683 C C . LYS A 1 89 ? 25.263 -15.940 -34.383 1.00 61.44 89 LYS A C 1
ATOM 685 O O . LYS A 1 89 ? 24.699 -16.001 -35.478 1.00 61.44 89 LYS A O 1
ATOM 690 N N . ASN A 1 90 ? 26.545 -15.584 -34.282 1.00 59.38 90 ASN A N 1
ATOM 691 C CA . ASN A 1 90 ? 27.390 -15.202 -35.421 1.00 59.38 90 ASN A CA 1
ATOM 692 C C . ASN A 1 90 ? 27.841 -16.406 -36.285 1.00 59.38 90 ASN A C 1
ATOM 694 O O . ASN A 1 90 ? 29.008 -16.534 -36.641 1.00 59.38 90 ASN A O 1
ATOM 698 N N . ASN A 1 91 ? 26.915 -17.317 -36.610 1.00 53.84 91 ASN A N 1
ATOM 699 C CA . ASN A 1 91 ? 27.143 -18.400 -37.570 1.00 53.84 91 ASN A CA 1
ATOM 700 C C . ASN A 1 91 ? 26.011 -18.564 -38.604 1.00 53.84 91 ASN A C 1
ATOM 702 O O . ASN A 1 91 ? 25.814 -19.651 -39.131 1.00 53.84 91 ASN A O 1
ATOM 706 N N . MET A 1 92 ? 25.259 -17.490 -38.898 1.00 51.31 92 MET A N 1
ATOM 707 C CA . MET A 1 92 ? 24.447 -17.331 -40.124 1.00 51.31 92 MET A CA 1
ATOM 708 C C . MET A 1 92 ? 23.537 -18.513 -40.534 1.00 51.31 92 MET A C 1
ATOM 710 O O . MET A 1 92 ? 23.216 -18.626 -41.715 1.00 51.31 92 MET A O 1
ATOM 714 N N . HIS A 1 93 ? 23.085 -19.378 -39.614 1.00 57.38 93 HIS A N 1
ATOM 715 C CA . HIS A 1 93 ? 22.220 -20.497 -40.011 1.00 57.38 93 HIS A CA 1
ATOM 716 C C . HIS A 1 93 ? 20.781 -20.451 -39.511 1.00 57.38 93 HIS A C 1
ATOM 718 O O . HIS A 1 93 ? 19.950 -21.056 -40.156 1.00 57.38 93 HIS A O 1
ATOM 724 N N . GLU A 1 94 ? 20.420 -19.681 -38.485 1.00 53.06 94 GLU A N 1
ATOM 725 C CA . GLU A 1 94 ? 19.003 -19.489 -38.131 1.00 53.06 94 GLU A CA 1
ATOM 726 C C . GLU A 1 94 ? 18.877 -18.290 -37.182 1.00 53.06 94 GLU A C 1
ATOM 728 O O . GLU A 1 94 ? 18.958 -18.394 -35.946 1.00 53.06 94 GLU A O 1
ATOM 733 N N . ILE A 1 95 ? 18.722 -17.101 -37.774 1.00 59.84 95 ILE A N 1
ATOM 734 C CA . ILE A 1 95 ? 18.288 -15.913 -37.037 1.00 59.84 95 ILE A CA 1
ATOM 735 C C . ILE A 1 95 ? 16.827 -16.141 -36.647 1.00 59.84 95 ILE A C 1
ATOM 737 O O . ILE A 1 95 ? 15.889 -15.783 -37.354 1.00 59.84 95 ILE A O 1
ATOM 741 N N . ASP A 1 96 ? 16.657 -16.808 -35.514 1.00 68.25 96 ASP A N 1
ATOM 742 C CA . ASP A 1 96 ? 15.367 -17.103 -34.915 1.00 68.25 96 ASP A CA 1
ATOM 743 C C . ASP A 1 96 ? 14.687 -15.782 -34.518 1.00 68.25 96 ASP A C 1
ATOM 745 O O . ASP A 1 96 ? 15.033 -15.165 -33.507 1.00 68.25 96 ASP A O 1
ATOM 749 N N . THR A 1 97 ? 13.751 -15.308 -35.349 1.00 72.12 97 THR A N 1
ATOM 750 C CA . THR A 1 97 ? 12.997 -14.051 -35.145 1.00 72.12 97 THR A CA 1
ATOM 751 C C . THR A 1 97 ? 12.313 -14.024 -33.773 1.00 72.12 97 THR A C 1
ATOM 753 O O . THR A 1 97 ? 12.129 -12.965 -33.171 1.00 72.12 97 THR A O 1
ATOM 756 N N . TRP A 1 98 ? 12.018 -15.206 -33.228 1.00 78.88 98 TRP A N 1
ATOM 757 C CA . TRP A 1 98 ? 11.483 -15.398 -31.889 1.00 78.88 98 TRP A CA 1
ATOM 758 C C . TRP A 1 98 ? 12.401 -14.876 -30.774 1.00 78.88 98 TRP A C 1
ATOM 760 O O . TRP A 1 98 ? 11.922 -14.330 -29.779 1.00 78.88 98 TRP A O 1
ATOM 770 N N . MET A 1 99 ? 13.722 -14.983 -30.941 1.00 77.94 99 MET A N 1
ATOM 771 C CA . MET A 1 99 ? 14.698 -14.493 -29.964 1.00 77.94 99 MET A CA 1
ATOM 772 C C . MET A 1 99 ? 14.688 -12.959 -29.883 1.00 77.94 99 MET A C 1
ATOM 774 O O . MET A 1 99 ? 14.675 -12.390 -28.791 1.00 77.94 99 MET A O 1
ATOM 778 N N . PHE A 1 100 ? 14.606 -12.288 -31.034 1.00 79.81 100 PHE A N 1
ATOM 779 C CA . PHE A 1 100 ? 14.483 -10.831 -31.092 1.00 79.81 100 PHE A CA 1
ATOM 780 C C . PHE A 1 100 ? 13.160 -10.345 -30.503 1.00 79.81 100 PHE A C 1
ATOM 782 O O . PHE A 1 100 ? 13.146 -9.370 -29.753 1.00 79.81 100 PHE A O 1
ATOM 789 N N . PHE A 1 101 ? 12.053 -11.042 -30.774 1.00 83.06 101 PHE A N 1
ATOM 790 C CA . PHE A 1 101 ? 10.763 -10.706 -30.173 1.00 83.06 101 PHE A CA 1
ATOM 791 C C . PHE A 1 101 ? 10.808 -10.773 -28.639 1.00 83.06 101 PHE A C 1
ATOM 793 O O . PHE A 1 101 ? 10.376 -9.835 -27.970 1.00 83.06 101 PHE A O 1
ATOM 800 N N . LYS A 1 102 ? 11.403 -11.832 -28.070 1.00 85.38 102 LYS A N 1
ATOM 801 C CA . LYS A 1 102 ? 11.605 -11.952 -26.615 1.00 85.38 102 LYS A CA 1
ATOM 802 C C . LYS A 1 102 ? 12.454 -10.818 -26.049 1.00 85.38 102 LYS A C 1
ATOM 804 O O . LYS A 1 102 ? 12.118 -10.295 -24.990 1.00 85.38 102 LYS A O 1
ATOM 809 N N . TYR A 1 103 ? 13.514 -10.417 -26.748 1.00 88.31 103 TYR A N 1
ATOM 810 C CA . TYR A 1 103 ? 14.353 -9.291 -26.339 1.00 88.31 103 TYR A CA 1
ATOM 811 C C . TYR A 1 103 ? 13.577 -7.967 -26.319 1.00 88.31 103 TYR A C 1
ATOM 813 O O . TYR A 1 103 ? 13.586 -7.265 -25.309 1.00 88.31 103 TYR A O 1
ATOM 821 N N . PHE A 1 104 ? 12.841 -7.648 -27.389 1.00 87.44 104 PHE A N 1
ATOM 822 C CA . PHE A 1 104 ? 12.013 -6.438 -27.440 1.00 87.44 104 PHE A CA 1
ATOM 823 C C . PHE A 1 104 ? 10.921 -6.439 -26.371 1.00 87.44 104 PHE A C 1
ATOM 825 O O . PHE A 1 104 ? 10.701 -5.422 -25.714 1.00 87.44 104 PHE A O 1
ATOM 832 N N . PHE A 1 105 ? 10.274 -7.584 -26.149 1.00 90.69 105 PHE A N 1
ATOM 833 C CA . PHE A 1 105 ? 9.294 -7.734 -25.081 1.00 90.69 105 PHE A CA 1
ATOM 834 C C . PHE A 1 105 ? 9.926 -7.508 -23.701 1.00 90.69 105 PHE A C 1
ATOM 836 O O . PHE A 1 105 ? 9.389 -6.757 -22.891 1.00 90.69 105 PHE A O 1
ATOM 843 N N . LYS A 1 106 ? 11.105 -8.087 -23.450 1.00 91.69 106 LYS A N 1
ATOM 844 C CA . LYS A 1 106 ? 11.848 -7.913 -22.197 1.00 91.69 106 LYS A CA 1
ATOM 845 C C . LYS A 1 106 ? 12.240 -6.452 -21.957 1.00 91.69 106 LYS A C 1
ATOM 847 O O . LYS A 1 106 ? 12.013 -5.952 -20.858 1.00 91.69 106 LYS A O 1
ATOM 852 N N . MET A 1 107 ? 12.764 -5.760 -22.975 1.00 91.62 107 MET A N 1
ATOM 853 C CA . MET A 1 107 ? 13.053 -4.318 -22.918 1.00 91.62 107 MET A CA 1
ATOM 854 C C . MET A 1 107 ? 11.802 -3.527 -22.530 1.00 91.62 107 MET A C 1
ATOM 856 O O . MET A 1 107 ? 11.834 -2.710 -21.612 1.00 91.62 107 MET A O 1
ATOM 860 N N . TRP A 1 108 ? 10.696 -3.783 -23.234 1.00 92.38 108 TRP A N 1
ATOM 861 C CA . TRP A 1 108 ? 9.443 -3.063 -23.045 1.00 92.38 108 TRP A CA 1
ATOM 862 C C . TRP A 1 108 ? 8.897 -3.242 -21.626 1.00 92.38 108 TRP A C 1
ATOM 864 O O . TRP A 1 108 ? 8.600 -2.251 -20.961 1.00 92.38 108 TRP A O 1
ATOM 874 N N . VAL A 1 109 ? 8.849 -4.483 -21.128 1.00 93.25 109 VAL A N 1
ATOM 875 C CA . VAL A 1 109 ? 8.417 -4.780 -19.754 1.00 93.25 109 VAL A CA 1
ATOM 876 C C . VAL A 1 109 ? 9.337 -4.122 -18.721 1.00 93.25 109 VAL A C 1
ATOM 878 O O . VAL A 1 109 ? 8.844 -3.553 -17.747 1.00 93.25 109 VAL A O 1
ATOM 881 N N . ALA A 1 110 ? 10.659 -4.161 -18.919 1.00 92.12 110 ALA A N 1
ATOM 882 C CA . ALA A 1 110 ? 11.622 -3.582 -17.980 1.00 92.12 110 ALA A CA 1
ATOM 883 C C . ALA A 1 110 ? 11.469 -2.058 -17.858 1.00 92.12 110 ALA A C 1
ATOM 885 O O . ALA A 1 110 ? 11.408 -1.526 -16.747 1.00 92.12 110 ALA A O 1
ATOM 886 N N . VAL A 1 111 ? 11.349 -1.360 -18.991 1.00 91.81 111 VAL A N 1
ATOM 887 C CA . VAL A 1 111 ? 11.123 0.091 -19.011 1.00 91.81 111 VAL A CA 1
ATOM 888 C C . VAL A 1 111 ? 9.764 0.423 -18.402 1.00 91.81 111 VAL A C 1
ATOM 890 O O . VAL A 1 111 ? 9.679 1.299 -17.544 1.00 91.81 111 VAL A O 1
ATOM 893 N N . TRP A 1 112 ? 8.713 -0.310 -18.779 1.00 93.50 112 TRP A N 1
ATOM 894 C CA . TRP A 1 112 ? 7.370 -0.081 -18.256 1.00 93.50 112 TRP A CA 1
ATOM 895 C C . TRP A 1 112 ? 7.300 -0.242 -16.734 1.00 93.50 112 T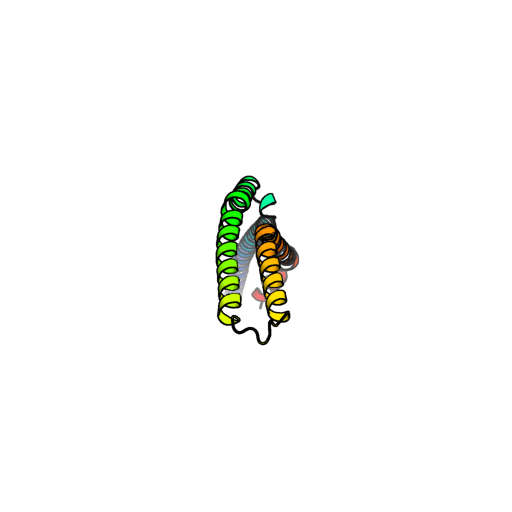RP A C 1
ATOM 897 O O . TRP A 1 112 ? 6.717 0.613 -16.065 1.00 93.50 112 TRP A O 1
ATOM 907 N N . MET A 1 113 ? 7.922 -1.285 -16.172 1.00 92.19 113 MET A N 1
ATOM 908 C CA . MET A 1 113 ? 7.952 -1.489 -14.722 1.00 92.19 113 MET A CA 1
ATOM 909 C C . MET A 1 113 ? 8.666 -0.346 -14.004 1.00 92.19 113 MET A C 1
ATOM 911 O O . MET A 1 113 ? 8.114 0.208 -13.056 1.00 92.19 113 MET A O 1
ATOM 915 N N . VAL A 1 114 ? 9.849 0.062 -14.476 1.00 92.69 114 VAL A N 1
ATOM 916 C CA . VAL A 1 114 ? 10.593 1.158 -13.837 1.00 92.69 114 VAL A CA 1
ATOM 917 C C . VAL A 1 114 ? 9.824 2.472 -13.903 1.00 92.69 114 VAL A C 1
ATOM 919 O O . VAL A 1 114 ? 9.711 3.153 -12.882 1.00 92.69 114 VAL A O 1
ATOM 922 N N . SER A 1 115 ? 9.220 2.793 -15.049 1.00 90.69 115 SER A N 1
ATOM 923 C CA . SER A 1 115 ? 8.399 3.998 -15.212 1.00 90.69 115 SER A CA 1
ATOM 924 C C . SER A 1 115 ? 7.154 4.021 -14.318 1.00 90.69 115 SER A C 1
ATOM 926 O O . SER A 1 115 ? 6.671 5.102 -13.999 1.00 90.69 115 SER A O 1
ATOM 928 N N . ASN A 1 116 ? 6.645 2.861 -13.889 1.00 92.00 116 ASN A N 1
ATOM 929 C CA . ASN A 1 116 ? 5.435 2.749 -13.067 1.00 92.00 116 ASN A CA 1
ATOM 930 C C . ASN A 1 116 ? 5.704 2.322 -11.614 1.00 92.00 116 ASN A C 1
ATOM 932 O O . ASN A 1 116 ? 4.758 2.042 -10.883 1.00 92.00 116 ASN A O 1
ATOM 936 N N . THR A 1 117 ? 6.960 2.304 -11.160 1.00 90.88 117 THR A N 1
ATOM 937 C CA . THR A 1 117 ? 7.339 1.835 -9.809 1.00 90.88 117 THR A CA 1
ATOM 938 C C . THR A 1 117 ? 6.534 2.521 -8.699 1.00 90.88 117 THR A C 1
ATOM 940 O O . THR A 1 117 ? 6.027 1.870 -7.783 1.00 90.88 117 THR A O 1
ATOM 943 N N . PHE A 1 118 ? 6.376 3.843 -8.791 1.00 89.75 118 PHE A N 1
ATOM 944 C CA . PHE A 1 118 ? 5.633 4.617 -7.800 1.00 89.75 118 PHE A CA 1
ATOM 945 C C . PHE A 1 118 ? 4.127 4.317 -7.846 1.00 89.75 118 PHE A C 1
ATOM 947 O O . PHE A 1 118 ? 3.510 4.100 -6.808 1.00 89.75 118 PHE A O 1
ATOM 954 N N . THR A 1 119 ? 3.549 4.205 -9.045 1.00 90.69 119 THR A N 1
ATOM 955 C CA . THR A 1 119 ? 2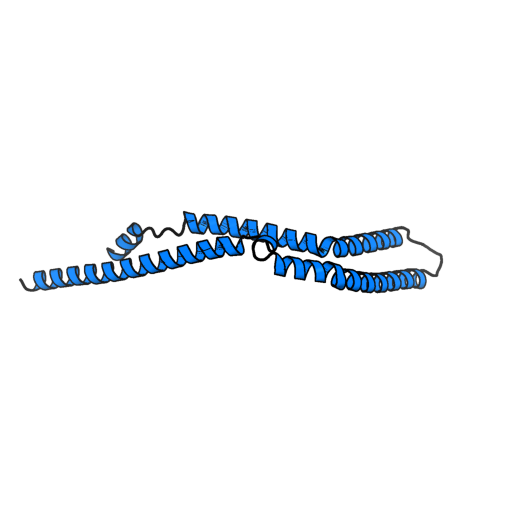.146 3.807 -9.251 1.00 90.69 119 THR A CA 1
ATOM 956 C C . THR A 1 119 ? 1.856 2.425 -8.665 1.00 90.69 119 THR A C 1
ATOM 958 O O . THR A 1 119 ? 0.862 2.246 -7.970 1.00 90.69 119 THR A O 1
ATOM 961 N N . ILE A 1 120 ? 2.747 1.455 -8.890 1.00 91.62 120 ILE A N 1
ATOM 962 C CA . ILE A 1 120 ? 2.631 0.103 -8.325 1.00 91.62 120 ILE A CA 1
ATOM 963 C C . ILE A 1 120 ? 2.685 0.155 -6.796 1.00 91.62 120 ILE A C 1
ATOM 965 O O . ILE A 1 120 ? 1.906 -0.514 -6.126 1.00 91.62 120 ILE A O 1
ATOM 969 N N . THR A 1 121 ? 3.575 0.978 -6.239 1.00 90.44 121 THR A N 1
ATOM 970 C CA . THR A 1 121 ? 3.695 1.148 -4.786 1.00 90.44 121 THR A CA 1
ATOM 971 C C . THR A 1 121 ? 2.395 1.690 -4.195 1.00 90.44 121 THR A C 1
ATOM 973 O O . THR A 1 121 ? 1.924 1.173 -3.187 1.00 90.44 121 THR A O 1
ATOM 976 N N . MET A 1 122 ? 1.764 2.662 -4.856 1.00 92.31 122 MET A N 1
ATOM 977 C CA . MET A 1 122 ? 0.457 3.180 -4.442 1.00 92.31 122 MET A CA 1
ATOM 978 C C . MET A 1 122 ? -0.648 2.127 -4.515 1.00 92.31 122 MET A C 1
ATOM 980 O O . MET A 1 122 ? -1.417 2.010 -3.569 1.00 92.31 122 MET A O 1
ATOM 984 N N . ALA A 1 123 ? -0.660 1.284 -5.549 1.00 91.44 123 ALA A N 1
ATOM 985 C CA . ALA A 1 123 ? -1.620 0.185 -5.638 1.00 91.44 123 ALA A CA 1
ATOM 986 C C . ALA A 1 123 ? -1.487 -0.823 -4.475 1.00 91.44 123 ALA A C 1
ATOM 988 O O . ALA A 1 123 ? -2.486 -1.370 -4.012 1.00 91.44 123 ALA A O 1
ATOM 989 N N . VAL A 1 124 ? -0.272 -1.059 -3.961 1.00 91.06 124 VAL A N 1
ATOM 990 C CA . VAL A 1 124 ? -0.069 -1.894 -2.758 1.00 91.06 124 VAL A CA 1
ATOM 991 C C . VAL A 1 124 ? -0.691 -1.240 -1.524 1.00 91.06 124 VAL A C 1
ATOM 993 O O . VAL A 1 124 ? -1.314 -1.931 -0.717 1.00 91.06 124 VAL A O 1
ATOM 996 N N . PHE A 1 125 ? -0.565 0.083 -1.387 1.00 90.75 125 PHE A N 1
ATOM 997 C CA . PHE A 1 125 ? -1.234 0.814 -0.313 1.00 90.75 125 PHE A CA 1
ATOM 998 C C . PHE A 1 125 ? -2.756 0.744 -0.442 1.00 90.75 125 PHE A C 1
ATOM 1000 O O . PHE A 1 125 ? -3.407 0.503 0.568 1.00 90.75 125 PHE A O 1
ATOM 1007 N N . ASP A 1 126 ? -3.315 0.843 -1.648 1.00 90.50 126 ASP A N 1
ATOM 1008 C CA . ASP A 1 126 ? -4.763 0.718 -1.870 1.00 90.50 126 ASP A CA 1
ATOM 1009 C C . ASP A 1 126 ? -5.294 -0.653 -1.401 1.00 90.50 126 ASP A C 1
ATOM 1011 O O . ASP A 1 126 ? -6.317 -0.742 -0.716 1.00 90.50 126 ASP A O 1
ATOM 1015 N N . VAL A 1 127 ? -4.566 -1.740 -1.697 1.00 89.88 127 VAL A N 1
ATOM 1016 C CA . VAL A 1 127 ? -4.896 -3.086 -1.187 1.00 89.88 127 VAL A CA 1
ATOM 1017 C C . VAL A 1 127 ? -4.763 -3.145 0.338 1.00 89.88 127 VAL A C 1
ATOM 1019 O O . VAL A 1 127 ? -5.613 -3.730 1.011 1.00 89.88 127 VAL A O 1
ATOM 1022 N N . GLY A 1 128 ? -3.730 -2.515 0.900 1.00 88.12 128 GLY A N 1
ATOM 1023 C CA . GLY A 1 128 ? -3.558 -2.396 2.347 1.00 88.12 128 GLY A CA 1
ATOM 1024 C C . GLY A 1 128 ? -4.741 -1.695 3.017 1.00 88.12 128 GLY A C 1
ATOM 1025 O O . GLY A 1 128 ? -5.279 -2.199 4.000 1.00 88.12 128 GLY A O 1
ATOM 1026 N N . GLN A 1 129 ? -5.211 -0.586 2.444 1.00 88.69 129 GLN A N 1
ATOM 1027 C CA . GLN A 1 129 ? -6.380 0.138 2.938 1.00 88.69 129 GLN A CA 1
ATOM 1028 C C . GLN A 1 129 ? -7.645 -0.715 2.877 1.00 88.69 129 GLN A C 1
ATOM 1030 O O . GLN A 1 129 ? -8.425 -0.704 3.824 1.00 88.69 129 GLN A O 1
ATOM 1035 N N . TYR A 1 130 ? -7.849 -1.486 1.805 1.00 87.94 130 TYR A N 1
ATOM 1036 C CA . TYR A 1 130 ? -8.978 -2.414 1.716 1.00 87.94 130 TYR A CA 1
ATOM 1037 C C . TYR A 1 130 ? -8.994 -3.412 2.887 1.00 87.94 130 TYR A C 1
ATOM 1039 O O . TYR A 1 130 ? -10.026 -3.583 3.537 1.00 87.94 130 TYR A O 1
ATOM 1047 N N . VAL A 1 131 ? -7.843 -4.014 3.206 1.00 86.88 131 VAL A N 1
ATOM 1048 C CA . VAL A 1 131 ? -7.719 -4.967 4.322 1.00 86.88 131 VAL A CA 1
ATOM 1049 C C . VAL A 1 131 ? -7.930 -4.283 5.674 1.00 86.88 131 VAL A C 1
ATOM 1051 O O . VAL A 1 131 ? -8.654 -4.807 6.519 1.00 86.88 131 VAL A O 1
ATOM 1054 N N . VAL A 1 132 ? -7.342 -3.103 5.884 1.00 86.50 132 VAL A N 1
ATOM 1055 C CA . VAL A 1 132 ? -7.470 -2.355 7.146 1.00 86.50 132 VAL A CA 1
ATOM 1056 C C . VAL A 1 132 ? -8.902 -1.876 7.366 1.00 86.50 132 VAL A C 1
ATOM 1058 O O . VAL A 1 132 ? -9.409 -1.981 8.478 1.00 86.50 132 VAL A O 1
ATOM 1061 N N . ASN A 1 133 ? -9.592 -1.424 6.319 1.00 83.56 133 ASN A N 1
ATOM 1062 C CA . ASN A 1 133 ? -10.996 -1.025 6.403 1.00 83.56 133 ASN A CA 1
ATOM 1063 C C . ASN A 1 133 ? -11.908 -2.220 6.717 1.00 83.56 133 ASN A C 1
ATOM 1065 O O . ASN A 1 133 ? -12.829 -2.092 7.522 1.00 83.56 133 ASN A O 1
ATOM 1069 N N . ALA A 1 134 ? -11.627 -3.393 6.139 1.00 83.62 134 ALA A N 1
ATOM 1070 C CA . ALA A 1 134 ? -12.337 -4.621 6.485 1.00 83.62 134 ALA A CA 1
ATOM 1071 C C . ALA A 1 134 ? -12.110 -5.009 7.959 1.00 83.62 134 ALA A C 1
ATOM 1073 O O . ALA A 1 134 ? -13.065 -5.318 8.669 1.00 83.62 134 ALA A O 1
ATOM 1074 N N . ALA A 1 135 ? -10.868 -4.921 8.447 1.00 77.50 135 ALA A N 1
ATOM 1075 C CA . ALA A 1 135 ? -10.533 -5.190 9.845 1.00 77.50 135 ALA A CA 1
ATOM 1076 C C . ALA A 1 135 ? -11.140 -4.158 10.817 1.00 77.50 135 ALA A C 1
ATOM 1078 O O . ALA A 1 135 ? -11.637 -4.532 11.875 1.00 77.50 135 ALA A O 1
ATOM 1079 N N . GLY A 1 136 ? -11.166 -2.872 10.453 1.00 73.62 136 GLY A N 1
ATOM 1080 C CA . GLY A 1 136 ? -11.807 -1.806 11.233 1.00 73.62 136 GLY A CA 1
ATOM 1081 C C . GLY A 1 136 ? -13.319 -2.000 11.388 1.00 73.62 136 GLY A C 1
ATOM 1082 O O . GLY A 1 136 ? -13.880 -1.684 12.441 1.00 73.62 136 GLY A O 1
ATOM 1083 N N . GLY A 1 137 ? -13.970 -2.585 10.376 1.00 71.31 137 GLY A N 1
ATOM 1084 C CA . GLY A 1 137 ? -15.370 -3.004 10.453 1.00 71.31 137 GLY A CA 1
ATOM 1085 C C . GLY A 1 137 ? -15.604 -4.087 11.510 1.00 71.31 137 GLY A C 1
ATOM 1086 O O . GLY A 1 137 ? -16.531 -3.965 12.306 1.00 71.31 137 GLY A O 1
ATOM 1087 N N . VAL A 1 138 ? -14.722 -5.090 11.581 1.00 72.06 138 VAL A N 1
ATOM 1088 C CA . VAL A 1 138 ? -14.766 -6.148 12.610 1.00 72.06 138 VAL A CA 1
ATOM 1089 C C . VAL A 1 138 ? -14.490 -5.575 14.001 1.00 72.06 138 VAL A C 1
ATOM 1091 O O . VAL A 1 138 ? -15.205 -5.906 14.940 1.00 72.06 138 VAL A O 1
ATOM 1094 N N . ILE A 1 139 ? -13.526 -4.654 14.129 1.00 68.44 139 ILE A N 1
ATOM 1095 C CA . ILE A 1 139 ? -13.212 -3.997 15.409 1.00 68.44 139 ILE A CA 1
ATOM 1096 C C . ILE A 1 139 ? -14.447 -3.275 15.976 1.00 68.44 139 ILE A C 1
ATOM 1098 O O . ILE A 1 139 ? -14.738 -3.365 17.167 1.00 68.44 139 ILE A O 1
ATOM 1102 N N . SER A 1 140 ? -15.202 -2.606 15.104 1.00 64.62 140 SER A N 1
ATOM 1103 C CA . SER A 1 140 ? -16.394 -1.836 15.478 1.00 64.62 140 SER A CA 1
ATOM 1104 C C . SER A 1 140 ? -17.640 -2.703 15.720 1.00 64.62 140 SER A C 1
ATOM 1106 O O . SER A 1 140 ? -18.533 -2.275 16.446 1.00 64.62 140 SER A O 1
ATOM 1108 N N . SER A 1 141 ? -17.719 -3.888 15.101 1.00 63.28 141 SER A N 1
ATOM 1109 C CA . SER A 1 141 ? -18.890 -4.782 15.143 1.00 63.28 141 SER A CA 1
ATOM 1110 C C . SER A 1 141 ? -18.772 -5.885 16.197 1.00 63.28 141 SER A C 1
ATOM 1112 O O . SER A 1 141 ? -19.704 -6.095 16.969 1.00 63.28 141 SER A O 1
ATOM 1114 N N . ASP A 1 142 ? -17.631 -6.577 16.253 1.00 59.38 142 ASP A N 1
ATOM 1115 C CA . ASP A 1 142 ? -17.520 -7.891 16.907 1.00 59.38 142 ASP A CA 1
ATOM 1116 C C . ASP A 1 142 ? -16.648 -7.874 18.174 1.00 59.38 142 ASP A C 1
ATOM 1118 O O . ASP A 1 142 ? -16.622 -8.850 18.922 1.00 59.38 142 ASP A O 1
ATOM 1122 N N . THR A 1 143 ? -15.953 -6.766 18.460 1.00 59.03 143 THR A N 1
ATOM 1123 C CA . THR A 1 143 ? -15.160 -6.587 19.698 1.00 59.03 143 THR A CA 1
ATOM 1124 C C . THR A 1 143 ? -15.936 -5.910 20.827 1.00 59.03 143 THR A C 1
ATOM 1126 O O . THR A 1 143 ? -15.371 -5.654 21.892 1.00 59.03 143 THR A O 1
ATOM 1129 N N . ALA A 1 144 ? -17.223 -5.607 20.623 1.00 57.81 144 ALA A N 1
ATOM 1130 C CA . ALA A 1 144 ? -18.093 -5.149 21.697 1.00 57.81 144 ALA A CA 1
ATOM 1131 C C . ALA A 1 144 ? -18.184 -6.263 22.749 1.00 57.81 144 ALA A C 1
ATOM 1133 O O . ALA A 1 144 ? -18.743 -7.328 22.489 1.00 57.81 144 ALA A O 1
ATOM 1134 N N . ILE A 1 145 ? -17.592 -6.044 23.926 1.00 56.47 145 ILE A N 1
ATOM 1135 C CA . ILE A 1 145 ? -17.659 -7.009 25.024 1.00 56.47 145 ILE A CA 1
ATOM 1136 C C . ILE A 1 145 ? -19.132 -7.257 25.334 1.00 56.47 145 ILE A C 1
ATOM 1138 O O . ILE A 1 145 ? -19.836 -6.359 25.800 1.00 56.47 145 ILE A O 1
ATOM 1142 N N . ASN A 1 146 ? -19.591 -8.486 25.128 1.00 62.47 146 ASN A N 1
ATOM 1143 C CA . ASN A 1 146 ? -20.856 -8.918 25.689 1.00 62.47 146 ASN A CA 1
ATOM 1144 C C . ASN A 1 146 ? -20.626 -9.223 27.181 1.00 62.47 146 ASN A C 1
ATOM 1146 O O . ASN A 1 146 ? -20.320 -10.350 27.577 1.00 62.47 146 ASN A O 1
ATOM 1150 N N . VAL A 1 147 ? -20.690 -8.163 27.994 1.00 56.66 147 VAL A N 1
ATOM 1151 C CA . VAL A 1 147 ? -20.503 -8.206 29.456 1.00 56.66 147 VAL A CA 1
ATOM 1152 C C . VAL A 1 147 ? -21.501 -9.173 30.104 1.00 56.66 147 VAL A C 1
ATOM 1154 O O . VAL A 1 147 ? -21.169 -9.806 31.099 1.00 56.66 147 VAL A O 1
ATOM 1157 N N . GLU A 1 148 ? -22.670 -9.359 29.490 1.00 59.06 148 GLU A N 1
ATOM 1158 C CA . GLU A 1 148 ? -23.717 -10.293 29.914 1.00 59.06 148 GLU A CA 1
ATOM 1159 C C . GLU A 1 148 ? -23.220 -11.749 29.884 1.00 59.06 148 GLU A C 1
ATOM 1161 O O . GLU A 1 148 ? -23.273 -12.440 30.895 1.00 59.06 148 GLU A O 1
ATOM 1166 N N . THR A 1 149 ? -22.597 -12.186 28.783 1.00 65.81 149 THR A N 1
ATOM 1167 C CA . THR A 1 149 ? -21.986 -13.532 28.698 1.00 65.81 149 THR A CA 1
ATOM 1168 C C . THR A 1 149 ? -20.781 -13.737 29.617 1.00 65.81 149 THR A C 1
ATOM 1170 O O . THR A 1 149 ? -20.491 -14.868 30.001 1.00 65.81 149 THR A O 1
ATOM 1173 N N . MET A 1 150 ? -20.043 -12.675 29.950 1.00 61.81 150 MET A N 1
ATOM 1174 C CA . MET A 1 150 ? -18.910 -12.770 30.881 1.00 61.81 150 MET A CA 1
ATOM 1175 C C . MET A 1 150 ? -19.391 -12.899 32.332 1.00 61.81 150 MET A C 1
ATOM 1177 O O . MET A 1 150 ? -18.757 -13.604 33.112 1.00 61.81 150 MET A O 1
ATOM 1181 N N . LEU A 1 151 ? -20.508 -12.249 32.679 1.00 61.69 151 LEU A N 1
ATOM 1182 C CA . LEU A 1 151 ? -21.136 -12.354 33.994 1.00 61.69 151 LEU A CA 1
ATOM 1183 C C . LEU A 1 151 ? -21.720 -13.760 34.216 1.00 61.69 151 LEU A C 1
ATOM 1185 O O . LEU A 1 151 ? -21.410 -14.382 35.227 1.00 61.69 151 LEU A O 1
ATOM 1189 N N . ASP A 1 152 ? -22.436 -14.303 33.225 1.00 70.25 152 ASP A N 1
ATOM 1190 C CA . ASP A 1 152 ? -22.974 -15.678 33.245 1.00 70.25 152 ASP A CA 1
ATOM 1191 C C . ASP A 1 152 ? -21.875 -16.735 33.485 1.00 70.25 152 ASP A C 1
ATOM 1193 O O . ASP A 1 152 ? -22.054 -17.700 34.229 1.00 70.25 152 ASP A O 1
ATOM 1197 N N . ALA A 1 153 ? -20.696 -16.543 32.885 1.00 67.44 153 ALA A N 1
ATOM 1198 C CA . ALA A 1 153 ? -19.558 -17.448 33.054 1.00 67.44 153 ALA A CA 1
ATOM 1199 C C . ALA A 1 153 ? -18.883 -17.347 34.435 1.00 67.44 153 ALA A C 1
ATOM 1201 O O . ALA A 1 153 ? -18.141 -18.251 34.809 1.00 67.44 153 ALA A O 1
ATOM 1202 N N . MET A 1 154 ? -19.099 -16.253 35.173 1.00 62.66 154 MET A N 1
ATOM 1203 C CA . MET A 1 154 ? -18.611 -16.079 36.545 1.00 62.66 154 MET A CA 1
ATOM 1204 C C . MET A 1 154 ? -19.625 -16.548 37.598 1.00 62.66 154 MET A C 1
ATOM 1206 O O . MET A 1 154 ? -19.229 -16.823 38.732 1.00 62.66 154 MET A O 1
ATOM 1210 N N . GLU A 1 155 ? -20.907 -16.646 37.233 1.00 60.66 155 GLU A N 1
ATOM 1211 C CA . GLU A 1 155 ? -21.966 -17.230 38.066 1.00 60.66 155 GLU A CA 1
ATOM 1212 C C . GLU A 1 155 ? -21.969 -18.774 38.062 1.00 60.66 155 GLU A C 1
ATOM 1214 O O . GLU A 1 155 ? -22.578 -19.374 38.951 1.00 60.66 155 GLU A O 1
ATOM 1219 N N . THR A 1 156 ? -21.277 -19.418 37.109 1.00 52.09 156 THR A N 1
ATOM 1220 C CA . THR A 1 156 ? -21.155 -20.891 36.996 1.00 52.09 156 THR A CA 1
ATOM 1221 C C . THR A 1 156 ? -19.884 -21.424 37.658 1.00 52.09 156 THR A C 1
ATOM 1223 O O . THR A 1 156 ? -19.964 -22.480 38.329 1.00 52.09 156 THR A O 1
#

Radius of gyration: 32.29 Å; chains: 1; bounding box: 55×37×103 Å

Secondary structure (DSSP, 8-state):
-HHHHHHHHHHHHHHHHHHHHHHHHHHHHHHHHHHHHHHHHHHTS-HHHH-HHHHHHHHHHIIIIIHHHHHHHHHHHHHHHHHHHHHHTTTSS---HHHHHHHHHHHHHHHHHHHTHHHHHHHHHHHHHHHHHHHHHHHHHH-S--HHHHHHHHH-

pLDDT: mean 83.03, std 11.55, range [51.31, 94.56]

Organism: NCBI:txid2838494

Sequence (156 aa):
MFDGIFEAIENWMRDLLTGMVTSNLTTMFTDVNDKTGQIASQVGQTPQGWNGSIFSLIQNLSNSVIIPIAGMIITFVLCYELITMLTEKNNMHEIDTWMFFKYFFKMWVAVWMVSNTFTITMAVFDVGQYVVNAAGGVISSDTAINVETMLDAMET

Foldseek 3Di:
DVVVVVVVVVVVVLCVVLVVVLVVVLVVLVVVLVVLLVVLVQLLDQPCRNPVVVVVVVVCCLVPPVLVVLVVVLVVVLVVVVVCVCVVPPPPDDPPVVVVVVSVVVSVVSNVCSVCVVVVVRVVSVVSSVVSVVVSVCSVPPSPPPSVVVVVVSVD